Protein AF-A0A6N9Z7L2-F1 (afdb_monomer_lite)

Secondary structure (DSSP, 8-state):
------HHHHHHHHHSSS--HHHHHHHHHS-HHHHHHHHHHHH-TT--HHHHHHHHH-TTSHHHHHHHHHHHHHHHTT-S---HHHHHHHHHHHHHHHHHHT-HHHHHHHHHHHHHTT-HHHHHHHHHHHHHH-TT-HHHHHHHHHHHTTPSP-

Organism: NCBI:txid1798155

Radius of gyration: 14.41 Å; chains: 1; bounding box: 33×35×34 Å

pLDDT: mean 85.84, std 12.29, range [32.94, 98.44]

Structure (mmCIF, N/CA/C/O backbone):
data_AF-A0A6N9Z7L2-F1
#
_entry.id   AF-A0A6N9Z7L2-F1
#
loop_
_atom_site.group_PDB
_atom_site.id
_atom_site.type_symbol
_atom_site.label_atom_id
_atom_site.label_alt_id
_atom_site.label_comp_id
_atom_site.label_asym_id
_atom_site.label_entity_id
_atom_site.label_seq_id
_atom_site.pdbx_PDB_ins_code
_atom_site.Cartn_x
_atom_site.Cartn_y
_atom_site.Cartn_z
_atom_site.occupancy
_atom_site.B_iso_or_equiv
_atom_site.auth_seq_id
_atom_site.auth_comp_id
_atom_site.auth_asym_id
_atom_site.auth_atom_id
_atom_site.pdbx_PDB_model_num
ATOM 1 N N . MET A 1 1 ? -10.486 16.496 -15.003 1.00 32.94 1 MET A N 1
ATOM 2 C CA . MET A 1 1 ? -9.129 16.523 -15.582 1.00 32.94 1 MET A CA 1
ATOM 3 C C . MET A 1 1 ? -8.407 15.316 -15.032 1.00 32.94 1 MET A C 1
ATOM 5 O O . MET A 1 1 ? -8.168 15.272 -13.836 1.00 32.94 1 MET A O 1
ATOM 9 N N . THR A 1 2 ? -8.191 14.294 -15.852 1.00 36.75 2 THR A N 1
ATOM 10 C CA . THR A 1 2 ? -7.401 13.121 -15.474 1.00 36.75 2 THR A CA 1
ATOM 11 C C . THR A 1 2 ? -5.949 13.570 -15.505 1.00 36.75 2 THR A C 1
ATOM 13 O O . THR A 1 2 ? -5.401 13.805 -16.579 1.00 36.75 2 THR A O 1
ATOM 16 N N . THR A 1 3 ? -5.361 13.820 -14.339 1.00 42.84 3 THR A N 1
ATOM 17 C CA . THR A 1 3 ? -3.928 14.088 -14.239 1.00 42.84 3 THR A CA 1
ATOM 18 C C . THR A 1 3 ? -3.232 12.811 -14.686 1.00 42.84 3 THR A C 1
ATOM 20 O O . THR A 1 3 ? -3.228 11.823 -13.958 1.00 42.84 3 THR A O 1
ATOM 23 N N . SER A 1 4 ? -2.738 12.792 -15.924 1.00 52.31 4 SER A N 1
ATOM 24 C CA . SER A 1 4 ? -1.821 11.758 -16.390 1.00 52.31 4 SER A CA 1
ATOM 25 C C . SER A 1 4 ? -0.544 11.945 -15.582 1.00 52.31 4 SER A C 1
ATOM 27 O O . SER A 1 4 ? 0.297 12.765 -15.940 1.00 52.31 4 SER A O 1
ATOM 29 N N . ILE A 1 5 ? -0.461 11.296 -14.423 1.00 60.31 5 ILE A N 1
ATOM 30 C CA . ILE A 1 5 ? 0.762 11.296 -13.628 1.00 60.31 5 ILE A CA 1
ATOM 31 C C . ILE A 1 5 ? 1.788 10.517 -14.440 1.00 60.31 5 ILE A C 1
ATOM 33 O O . ILE A 1 5 ? 1.549 9.368 -14.808 1.00 60.31 5 ILE A O 1
ATOM 37 N N . ASP A 1 6 ? 2.893 11.180 -14.776 1.00 70.44 6 ASP A N 1
ATOM 38 C CA . ASP A 1 6 ? 3.988 10.564 -15.513 1.00 70.44 6 ASP A CA 1
ATOM 39 C C . ASP A 1 6 ? 4.545 9.408 -14.672 1.00 70.44 6 ASP A C 1
ATOM 41 O O . ASP A 1 6 ? 4.975 9.593 -13.531 1.00 70.44 6 ASP A O 1
ATOM 45 N N . THR A 1 7 ? 4.538 8.204 -15.236 1.00 70.00 7 THR A N 1
ATOM 46 C CA . THR A 1 7 ? 5.094 6.998 -14.614 1.00 70.00 7 THR A CA 1
ATOM 47 C C . THR A 1 7 ? 6.549 7.199 -14.173 1.00 70.00 7 THR A C 1
ATOM 49 O O . THR A 1 7 ? 6.966 6.645 -13.156 1.00 70.00 7 THR A O 1
ATOM 52 N N . ASN A 1 8 ? 7.301 8.060 -14.873 1.00 71.06 8 ASN A N 1
ATOM 53 C CA . ASN A 1 8 ? 8.666 8.443 -14.503 1.00 71.06 8 ASN A CA 1
ATOM 54 C C . ASN A 1 8 ? 8.709 9.307 -13.239 1.00 71.06 8 ASN A C 1
ATOM 56 O O . ASN A 1 8 ? 9.600 9.141 -12.401 1.00 71.06 8 ASN A O 1
ATOM 60 N N . GLN A 1 9 ? 7.745 10.216 -13.083 1.00 76.12 9 GLN A N 1
ATOM 61 C CA . GLN A 1 9 ? 7.618 11.042 -11.886 1.00 76.12 9 GLN A CA 1
ATOM 62 C C . GLN A 1 9 ? 7.258 10.168 -10.683 1.00 76.12 9 GLN A C 1
ATOM 64 O O . GLN A 1 9 ? 7.865 10.311 -9.627 1.00 76.12 9 GLN A O 1
ATOM 69 N N . LEU A 1 10 ? 6.351 9.200 -10.860 1.00 76.06 10 LEU A N 1
ATOM 70 C CA . LEU A 1 10 ? 5.979 8.267 -9.798 1.00 76.06 10 LEU A CA 1
ATOM 71 C C . LEU A 1 10 ? 7.175 7.439 -9.298 1.00 76.06 10 LEU A C 1
ATOM 73 O O . LEU A 1 10 ? 7.378 7.332 -8.087 1.00 76.06 10 LEU A O 1
ATOM 77 N N . ARG A 1 11 ? 7.989 6.893 -10.212 1.00 80.25 11 ARG A N 1
ATOM 78 C CA . ARG A 1 11 ? 9.216 6.164 -9.854 1.00 80.25 11 ARG A CA 1
ATOM 79 C C . ARG A 1 11 ? 10.212 7.049 -9.123 1.00 80.25 11 ARG A C 1
ATOM 81 O O . ARG A 1 11 ? 10.655 6.695 -8.037 1.00 80.25 11 ARG A O 1
ATOM 88 N N . THR A 1 12 ? 10.511 8.213 -9.692 1.00 79.44 12 THR A N 1
ATOM 89 C CA . THR A 1 12 ? 11.459 9.165 -9.097 1.00 79.44 12 THR A CA 1
ATOM 90 C C . THR A 1 12 ? 11.054 9.530 -7.669 1.00 79.44 12 THR A C 1
ATOM 92 O O . THR A 1 12 ? 11.895 9.561 -6.777 1.00 79.44 12 THR A O 1
ATOM 95 N N . THR A 1 13 ? 9.759 9.739 -7.428 1.00 78.88 13 THR A N 1
ATOM 96 C CA . THR A 1 13 ? 9.247 10.044 -6.093 1.00 78.88 13 THR A CA 1
ATOM 97 C C . THR A 1 13 ? 9.396 8.876 -5.120 1.00 78.88 13 THR A C 1
ATOM 99 O O . THR A 1 13 ? 9.762 9.102 -3.972 1.00 78.88 13 THR A O 1
ATOM 102 N N . LEU A 1 14 ? 9.126 7.638 -5.542 1.00 78.50 14 LEU A N 1
ATOM 103 C CA . LEU A 1 14 ? 9.218 6.458 -4.670 1.00 78.50 14 LEU A CA 1
ATOM 104 C C . LEU A 1 14 ? 10.656 6.025 -4.355 1.00 78.50 14 LEU A C 1
ATOM 106 O O . LEU A 1 14 ? 10.883 5.381 -3.327 1.00 78.50 14 LEU A O 1
ATOM 110 N N . ASP A 1 15 ? 11.604 6.362 -5.227 1.00 77.62 15 ASP A N 1
ATOM 111 C CA . ASP A 1 15 ? 13.021 6.019 -5.075 1.00 77.62 15 ASP A CA 1
ATOM 112 C C . ASP A 1 15 ? 13.854 7.153 -4.448 1.00 77.62 15 ASP A C 1
ATOM 114 O O . ASP A 1 15 ? 15.030 6.958 -4.149 1.00 77.62 15 ASP A O 1
ATOM 118 N N . SER A 1 16 ? 13.247 8.321 -4.208 1.00 76.81 16 SER A N 1
ATOM 119 C CA . SER A 1 16 ? 13.864 9.436 -3.481 1.00 76.81 16 SER A CA 1
ATOM 120 C C . SER A 1 16 ? 14.150 9.073 -2.016 1.00 76.81 16 SER A C 1
ATOM 122 O O . SER A 1 16 ? 13.358 8.385 -1.365 1.00 76.81 16 SER A O 1
ATOM 124 N N . ASP A 1 17 ? 15.247 9.606 -1.465 1.00 69.69 17 ASP A N 1
ATOM 125 C CA . ASP A 1 17 ? 15.553 9.534 -0.027 1.00 69.69 17 ASP A CA 1
ATOM 126 C C . ASP A 1 17 ? 14.451 10.196 0.820 1.00 69.69 17 ASP A C 1
ATOM 128 O O . ASP A 1 17 ? 14.132 9.735 1.921 1.00 69.69 17 ASP A O 1
ATOM 132 N N . GLU A 1 18 ? 13.824 11.233 0.258 1.00 74.62 18 GLU A N 1
ATOM 133 C CA . GLU A 1 18 ? 12.657 11.930 0.791 1.00 74.62 18 GLU A CA 1
ATOM 134 C C . GLU A 1 18 ? 11.506 11.813 -0.221 1.00 74.62 18 GLU A C 1
ATOM 136 O O . GLU A 1 18 ? 11.389 12.641 -1.133 1.00 74.62 18 GLU A O 1
ATOM 141 N N . PRO A 1 19 ? 10.688 10.751 -0.143 1.00 78.31 19 PRO A N 1
ATOM 142 C CA . PRO A 1 19 ? 9.564 10.581 -1.051 1.00 78.31 19 PRO A CA 1
ATOM 143 C C . PRO A 1 19 ? 8.481 11.631 -0.774 1.00 78.31 19 PRO A C 1
ATOM 145 O O . PRO A 1 19 ? 8.142 11.897 0.379 1.00 78.31 19 PRO A O 1
ATOM 148 N N . ASP A 1 20 ? 7.889 12.190 -1.831 1.00 86.44 20 ASP A N 1
ATOM 149 C CA . ASP A 1 20 ? 6.691 13.032 -1.737 1.00 86.44 20 ASP A CA 1
ATOM 150 C C . ASP A 1 20 ? 5.478 12.169 -1.363 1.00 86.44 20 ASP A C 1
ATOM 152 O O . ASP A 1 20 ? 4.749 11.621 -2.196 1.00 86.44 20 ASP A O 1
ATOM 156 N N . ILE A 1 21 ? 5.298 12.028 -0.055 1.00 87.62 21 ILE A N 1
ATOM 157 C CA . ILE A 1 21 ? 4.233 11.251 0.570 1.00 87.62 21 ILE A CA 1
ATOM 158 C C . ILE A 1 21 ? 2.853 11.760 0.169 1.00 87.62 21 ILE A C 1
ATOM 160 O O . ILE A 1 21 ? 1.937 10.953 -0.003 1.00 87.62 21 ILE A O 1
ATOM 164 N N . ALA A 1 22 ? 2.690 13.076 0.017 1.00 87.56 22 ALA A N 1
ATOM 165 C CA . ALA A 1 22 ? 1.404 13.645 -0.344 1.00 87.56 22 ALA A CA 1
ATOM 166 C C . ALA A 1 22 ? 1.012 13.198 -1.753 1.00 87.56 22 ALA A C 1
ATOM 168 O O . ALA A 1 22 ? -0.091 12.683 -1.933 1.00 87.56 22 ALA A O 1
ATOM 169 N N . MET A 1 23 ? 1.950 13.274 -2.702 1.00 86.94 23 MET A N 1
ATOM 170 C CA . MET A 1 23 ? 1.747 12.770 -4.059 1.00 86.94 23 MET A CA 1
ATOM 171 C C . MET A 1 23 ? 1.428 11.268 -4.067 1.00 86.94 23 MET A C 1
ATOM 173 O O . MET A 1 23 ? 0.502 10.845 -4.758 1.00 86.94 23 MET A O 1
ATOM 177 N N . ILE A 1 24 ? 2.146 10.455 -3.282 1.00 89.81 24 ILE A N 1
ATOM 178 C CA . ILE A 1 24 ? 1.880 9.009 -3.171 1.00 89.81 24 ILE A CA 1
ATOM 179 C C . ILE A 1 24 ? 0.454 8.755 -2.660 1.00 89.81 24 ILE A C 1
ATOM 181 O O . ILE A 1 24 ? -0.273 7.944 -3.237 1.00 89.81 24 ILE A O 1
ATOM 185 N N . CYS A 1 25 ? 0.026 9.460 -1.612 1.00 92.50 25 CYS A N 1
ATOM 186 C CA . CYS A 1 25 ? -1.317 9.317 -1.048 1.00 92.50 25 CYS A CA 1
ATOM 187 C C . CYS A 1 25 ? -2.412 9.746 -2.036 1.00 92.50 25 CYS A C 1
ATOM 189 O O . C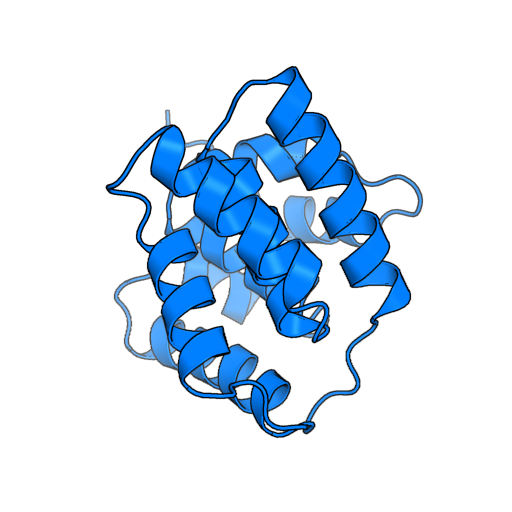YS A 1 25 ? -3.440 9.075 -2.160 1.00 92.50 25 CYS A O 1
ATOM 191 N N . ASP A 1 26 ? -2.184 10.819 -2.787 1.00 91.00 26 ASP A N 1
ATOM 192 C CA . ASP A 1 26 ? -3.116 11.285 -3.815 1.00 91.00 26 ASP A CA 1
ATOM 193 C C . ASP A 1 26 ? -3.238 10.259 -4.957 1.00 91.00 26 ASP A C 1
ATOM 195 O O . ASP A 1 26 ? -4.335 9.993 -5.454 1.00 91.00 26 ASP A O 1
ATOM 199 N N . CYS A 1 27 ? -2.137 9.592 -5.322 1.00 89.69 27 CYS A N 1
ATOM 200 C CA . CYS A 1 27 ? -2.165 8.505 -6.301 1.00 89.69 27 CYS A CA 1
ATOM 201 C C . CYS A 1 27 ? -2.960 7.288 -5.799 1.00 89.69 27 CYS A C 1
ATOM 203 O O . CYS A 1 27 ? -3.749 6.712 -6.548 1.00 89.69 27 CYS A O 1
ATOM 205 N N . LEU A 1 28 ? -2.783 6.908 -4.528 1.00 92.31 28 LEU A N 1
ATOM 206 C CA . LEU A 1 28 ? -3.460 5.758 -3.910 1.00 92.31 28 LEU A CA 1
ATOM 207 C C . LEU A 1 28 ? -4.973 5.959 -3.744 1.00 92.31 28 LEU A C 1
ATOM 209 O O . LEU A 1 28 ? -5.732 4.988 -3.745 1.00 92.31 28 LEU A O 1
ATOM 213 N N . THR A 1 29 ? -5.415 7.208 -3.595 1.00 91.12 29 THR A N 1
ATOM 214 C CA . THR A 1 29 ? -6.831 7.571 -3.410 1.00 91.12 29 THR A CA 1
ATOM 215 C C . THR A 1 29 ? -7.548 7.914 -4.716 1.00 91.12 29 THR A C 1
ATOM 217 O O . THR A 1 29 ? -8.782 8.007 -4.717 1.00 91.12 29 THR A O 1
ATOM 220 N N . GLY A 1 30 ? -6.787 8.082 -5.803 1.00 86.38 30 GLY A N 1
ATOM 221 C CA . GLY A 1 30 ? -7.258 8.414 -7.142 1.00 86.38 30 GLY A CA 1
ATOM 222 C C . GLY A 1 30 ? -7.857 7.227 -7.906 1.00 86.38 30 GLY A C 1
ATOM 223 O O . GLY A 1 30 ? -8.724 6.504 -7.416 1.00 86.38 30 GLY A O 1
ATOM 224 N N . ALA A 1 31 ? -7.443 7.056 -9.163 1.00 86.69 31 ALA A N 1
ATOM 225 C CA . ALA A 1 31 ? -7.964 6.001 -10.030 1.00 86.69 31 ALA A CA 1
ATOM 226 C C . ALA A 1 31 ? -7.375 4.622 -9.671 1.00 86.69 31 ALA A C 1
ATOM 228 O O . ALA A 1 31 ? -6.191 4.518 -9.359 1.00 86.69 31 ALA A O 1
ATOM 229 N N . LEU A 1 32 ? -8.178 3.552 -9.784 1.00 86.56 32 LEU A N 1
ATOM 230 C CA . LEU A 1 32 ? -7.737 2.176 -9.490 1.00 86.56 32 LEU A CA 1
ATOM 231 C C . LEU A 1 32 ? -6.453 1.764 -10.239 1.00 86.56 32 LEU A C 1
ATOM 233 O O . LEU A 1 32 ? -5.558 1.248 -9.576 1.00 86.56 32 LEU A O 1
ATOM 237 N N . PRO A 1 33 ? -6.296 2.047 -11.551 1.00 87.38 33 PRO A N 1
ATOM 238 C CA . PRO A 1 33 ? -5.067 1.708 -12.274 1.00 87.38 33 PRO A CA 1
ATOM 239 C C . PRO A 1 33 ? -3.821 2.361 -11.670 1.00 87.38 33 PRO A C 1
ATOM 241 O O . PRO A 1 33 ? -2.777 1.735 -11.527 1.00 87.38 33 PRO A O 1
ATOM 244 N N . LEU A 1 34 ? -3.952 3.623 -11.255 1.00 87.38 34 LEU A N 1
ATOM 245 C CA . LEU A 1 34 ? -2.865 4.377 -10.647 1.00 87.38 34 LEU A CA 1
ATOM 246 C C . LEU A 1 34 ? -2.532 3.843 -9.248 1.00 87.38 34 LEU A C 1
ATOM 248 O O . LEU A 1 34 ? -1.361 3.661 -8.931 1.00 87.38 34 LEU A O 1
ATOM 252 N N . ARG A 1 35 ? -3.545 3.528 -8.433 1.00 91.25 35 ARG A N 1
ATOM 253 C CA . ARG A 1 35 ? -3.350 2.869 -7.134 1.00 91.25 35 ARG A CA 1
ATOM 254 C C . ARG A 1 35 ? -2.591 1.551 -7.296 1.00 91.25 35 ARG A C 1
ATOM 256 O O . ARG A 1 35 ? -1.633 1.309 -6.567 1.00 91.25 35 ARG A O 1
ATOM 263 N N . ASP A 1 36 ? -3.009 0.715 -8.239 1.00 88.81 36 ASP A N 1
ATOM 264 C CA . ASP A 1 36 ? -2.421 -0.610 -8.441 1.00 88.81 36 ASP A CA 1
ATOM 265 C C . ASP A 1 36 ? -0.976 -0.500 -8.952 1.00 88.81 36 ASP A C 1
ATOM 267 O O . ASP A 1 36 ? -0.101 -1.216 -8.469 1.00 88.81 36 ASP A O 1
ATOM 271 N N . ALA A 1 37 ? -0.698 0.465 -9.834 1.00 88.94 37 ALA A N 1
ATOM 272 C CA . ALA A 1 37 ? 0.651 0.816 -10.275 1.00 88.94 37 ALA A CA 1
ATOM 273 C C . ALA A 1 37 ? 1.564 1.244 -9.110 1.00 88.94 37 ALA A C 1
ATOM 275 O O . ALA A 1 37 ? 2.683 0.745 -8.989 1.00 88.94 37 ALA A O 1
ATOM 276 N N . VAL A 1 38 ? 1.083 2.123 -8.221 1.00 91.31 38 VAL A N 1
ATOM 277 C CA . VAL A 1 38 ? 1.833 2.572 -7.033 1.00 91.31 38 VAL A CA 1
ATOM 278 C C . VAL A 1 38 ? 2.137 1.397 -6.105 1.00 91.31 38 VAL A C 1
ATOM 280 O O . VAL A 1 38 ? 3.283 1.216 -5.700 1.00 91.31 38 VAL A O 1
ATOM 283 N N . LEU A 1 39 ? 1.132 0.578 -5.779 1.00 92.06 39 LEU A N 1
ATOM 284 C CA . LEU A 1 39 ? 1.307 -0.583 -4.902 1.00 92.06 39 LEU A CA 1
ATOM 285 C C . LEU A 1 39 ? 2.289 -1.595 -5.500 1.00 92.06 39 LEU A C 1
ATOM 287 O O . LEU A 1 39 ? 3.171 -2.079 -4.792 1.00 92.06 39 LEU A O 1
ATOM 291 N N . ALA A 1 40 ? 2.172 -1.877 -6.799 1.00 89.44 40 ALA A N 1
ATOM 292 C CA . ALA A 1 40 ? 3.075 -2.781 -7.496 1.00 89.44 40 ALA A CA 1
ATOM 293 C C . ALA A 1 40 ? 4.523 -2.271 -7.452 1.00 89.44 40 ALA A C 1
ATOM 295 O O . ALA A 1 40 ? 5.425 -3.043 -7.146 1.00 89.44 40 ALA A O 1
ATOM 296 N N . LEU A 1 41 ? 4.740 -0.974 -7.677 1.00 89.56 41 LEU A N 1
ATOM 297 C CA . LEU A 1 41 ? 6.067 -0.356 -7.671 1.00 89.56 41 LEU A CA 1
ATOM 298 C C . LEU A 1 41 ? 6.685 -0.246 -6.262 1.00 89.56 41 LEU A C 1
ATOM 300 O O . LEU A 1 41 ? 7.904 -0.334 -6.101 1.00 89.56 41 LEU A O 1
ATOM 304 N N . ILE A 1 42 ? 5.862 -0.085 -5.219 1.00 90.62 42 ILE A N 1
ATOM 305 C CA . ILE A 1 42 ? 6.327 -0.160 -3.825 1.00 90.62 42 ILE A CA 1
ATOM 306 C C . ILE A 1 42 ? 6.835 -1.573 -3.511 1.00 90.62 42 ILE A C 1
ATOM 308 O O . ILE A 1 42 ? 7.895 -1.716 -2.900 1.00 90.62 42 ILE A O 1
ATOM 312 N N . VAL A 1 43 ? 6.090 -2.601 -3.928 1.00 89.00 43 VAL A N 1
ATOM 313 C CA . VAL A 1 43 ? 6.407 -4.012 -3.656 1.00 89.00 43 VAL A CA 1
ATOM 314 C C . VAL A 1 43 ? 7.582 -4.508 -4.502 1.00 89.00 43 VAL A C 1
ATOM 316 O O . VAL A 1 43 ? 8.460 -5.197 -3.988 1.00 89.00 43 VAL A O 1
ATOM 319 N N . ASP A 1 44 ? 7.613 -4.147 -5.783 1.00 87.19 44 ASP A N 1
ATOM 320 C CA . ASP A 1 44 ? 8.659 -4.514 -6.731 1.00 87.19 44 ASP A CA 1
ATOM 321 C C . ASP A 1 44 ? 9.159 -3.265 -7.487 1.00 87.19 44 ASP A C 1
ATOM 323 O O . ASP A 1 44 ? 8.610 -2.901 -8.532 1.00 87.19 44 ASP A O 1
ATOM 327 N N . PRO A 1 45 ? 10.238 -2.611 -7.010 1.00 85.00 45 PRO A N 1
ATOM 328 C CA . PRO A 1 45 ? 10.806 -1.445 -7.686 1.00 85.00 45 PRO A CA 1
ATOM 329 C C . PRO A 1 45 ? 11.434 -1.790 -9.049 1.00 85.00 45 PRO A C 1
ATOM 331 O O . PRO A 1 45 ? 11.754 -0.892 -9.826 1.00 85.00 45 PRO A O 1
ATOM 334 N N . THR A 1 46 ? 11.600 -3.080 -9.376 1.00 83.94 46 THR A N 1
ATOM 335 C CA . THR A 1 46 ? 12.208 -3.536 -10.638 1.00 83.94 46 THR A CA 1
ATOM 336 C C . THR A 1 46 ? 11.224 -3.608 -11.805 1.00 83.94 46 THR A C 1
ATOM 338 O O . THR A 1 46 ? 11.646 -3.858 -12.935 1.00 83.94 46 THR A O 1
ATOM 341 N N . ILE A 1 47 ? 9.925 -3.374 -11.567 1.00 84.69 47 ILE A N 1
ATOM 342 C CA . ILE A 1 47 ? 8.926 -3.235 -12.638 1.00 84.69 47 ILE A CA 1
ATOM 343 C C . ILE A 1 47 ? 9.425 -2.172 -13.616 1.00 84.69 47 ILE A C 1
ATOM 345 O O . ILE A 1 47 ? 9.779 -1.084 -13.182 1.00 84.69 47 ILE A O 1
ATOM 349 N N . GLY A 1 48 ? 9.478 -2.469 -14.916 1.00 83.81 48 GLY A N 1
ATOM 350 C CA . GLY A 1 48 ? 9.908 -1.510 -15.940 1.00 83.81 48 GLY A CA 1
ATOM 351 C C . GLY A 1 48 ? 8.821 -0.494 -16.301 1.00 83.81 48 GLY A C 1
ATOM 352 O O . GLY A 1 48 ? 7.636 -0.743 -16.089 1.00 83.81 48 GLY A O 1
ATOM 353 N N . ASP A 1 49 ? 9.213 0.638 -16.885 1.00 84.00 49 ASP A N 1
ATOM 354 C CA . ASP A 1 49 ? 8.284 1.734 -17.205 1.00 84.00 49 ASP A CA 1
ATOM 355 C C . ASP A 1 49 ? 7.192 1.321 -18.201 1.00 84.00 49 ASP A C 1
ATOM 357 O O . ASP A 1 49 ? 6.045 1.729 -18.050 1.00 84.00 49 ASP A O 1
ATOM 361 N N . ASP A 1 50 ? 7.503 0.442 -19.158 1.00 84.31 50 ASP A N 1
ATOM 362 C CA . ASP A 1 50 ? 6.508 -0.102 -20.092 1.00 84.31 50 ASP A CA 1
ATOM 363 C C . ASP A 1 50 ? 5.434 -0.927 -19.370 1.00 84.31 50 ASP A C 1
ATOM 365 O O . ASP A 1 50 ? 4.250 -0.829 -19.680 1.00 84.31 50 ASP A O 1
ATOM 369 N N . ALA A 1 51 ? 5.829 -1.714 -18.365 1.00 84.25 51 ALA A N 1
ATOM 370 C CA . ALA A 1 51 ? 4.894 -2.490 -17.555 1.00 84.25 51 ALA A CA 1
ATOM 371 C C . ALA A 1 51 ? 4.040 -1.581 -16.659 1.00 84.25 51 ALA A C 1
ATOM 373 O O . ALA A 1 51 ? 2.850 -1.832 -16.484 1.00 84.25 51 ALA A O 1
ATOM 374 N N . LEU A 1 52 ? 4.632 -0.504 -16.139 1.00 83.62 52 LEU A N 1
ATOM 375 C CA . LEU A 1 52 ? 3.922 0.496 -15.348 1.00 83.62 52 LEU A CA 1
ATOM 376 C C . LEU A 1 52 ? 2.894 1.258 -16.199 1.00 83.62 52 LEU A C 1
ATOM 378 O O . LEU A 1 52 ? 1.749 1.398 -15.779 1.00 83.62 52 LEU A O 1
ATOM 382 N N . ARG A 1 53 ? 3.267 1.653 -17.425 1.00 84.62 53 ARG A N 1
ATOM 383 C CA . ARG A 1 53 ? 2.359 2.265 -18.410 1.00 84.62 53 ARG A CA 1
ATOM 384 C C . ARG A 1 53 ? 1.238 1.330 -18.830 1.00 84.62 53 ARG A C 1
ATOM 386 O O . ARG A 1 53 ? 0.101 1.764 -18.946 1.00 84.62 53 ARG A O 1
ATOM 393 N N . LEU A 1 54 ? 1.523 0.041 -19.016 1.00 85.38 54 LEU A N 1
ATOM 394 C CA . LEU A 1 54 ? 0.481 -0.948 -19.304 1.00 85.38 54 LEU A CA 1
ATOM 395 C C . LEU A 1 54 ? -0.567 -1.000 -18.186 1.00 85.38 54 LEU A C 1
ATOM 397 O O . LEU A 1 54 ? -1.757 -1.052 -18.479 1.00 85.38 54 LEU A O 1
ATOM 401 N N . ILE A 1 55 ? -0.143 -0.942 -16.918 1.00 84.12 55 ILE A N 1
ATOM 402 C CA . ILE A 1 55 ? -1.067 -0.916 -15.778 1.00 84.12 55 ILE A CA 1
ATOM 403 C C . ILE A 1 55 ? -1.907 0.367 -15.777 1.00 84.12 55 ILE A C 1
ATOM 405 O O . ILE A 1 55 ? -3.103 0.287 -15.510 1.00 84.12 55 ILE A O 1
ATOM 409 N N . THR A 1 56 ? -1.322 1.535 -16.064 1.00 84.62 56 THR A N 1
ATOM 410 C CA . THR A 1 56 ? -2.034 2.823 -15.976 1.00 84.62 56 THR A CA 1
ATOM 411 C C . THR A 1 56 ? -2.915 3.124 -17.186 1.00 84.62 56 THR A C 1
ATOM 413 O O . THR A 1 56 ? -4.037 3.603 -17.012 1.00 84.62 56 THR A O 1
ATOM 416 N N . ASP A 1 57 ? -2.421 2.842 -18.391 1.00 85.25 57 ASP A N 1
ATOM 417 C CA . ASP A 1 57 ? -2.997 3.320 -19.652 1.00 85.25 57 ASP A CA 1
ATOM 418 C C . ASP A 1 57 ? -3.910 2.271 -20.302 1.00 85.25 57 ASP A C 1
ATOM 420 O O . ASP A 1 57 ? -4.866 2.632 -20.991 1.00 85.25 57 ASP A O 1
ATOM 424 N N . ASP A 1 58 ? -3.655 0.979 -20.054 1.00 86.50 58 ASP A N 1
ATOM 425 C CA . ASP A 1 58 ? -4.466 -0.137 -20.559 1.00 86.50 58 ASP A CA 1
ATOM 426 C C . ASP A 1 58 ? -4.764 -1.202 -19.472 1.00 86.50 58 ASP A C 1
ATOM 428 O O . ASP A 1 58 ? -4.427 -2.387 -19.619 1.00 86.50 58 ASP A O 1
ATOM 432 N N . PRO A 1 59 ? -5.432 -0.808 -18.364 1.00 82.62 59 PRO A N 1
ATOM 433 C CA . PRO A 1 59 ? -5.652 -1.659 -17.187 1.00 82.62 59 PRO A CA 1
ATOM 434 C C . PRO A 1 59 ? -6.538 -2.884 -17.448 1.00 82.62 59 PRO A C 1
ATOM 436 O O . PRO A 1 59 ? -6.547 -3.825 -16.656 1.00 82.62 59 PRO A O 1
ATOM 439 N N . HIS A 1 60 ? -7.316 -2.879 -18.532 1.00 84.38 60 HIS A N 1
ATOM 440 C CA . HIS A 1 60 ? -8.199 -3.989 -18.900 1.00 84.38 60 HIS A CA 1
ATOM 441 C C . HIS A 1 60 ? -7.538 -4.978 -19.865 1.00 84.38 60 HIS A C 1
ATOM 443 O O . HIS A 1 60 ? -8.135 -6.008 -20.195 1.00 84.38 60 HIS A O 1
ATOM 449 N N . SER A 1 61 ? -6.312 -4.698 -20.313 1.00 85.31 61 SER A N 1
ATOM 450 C CA . SER A 1 61 ? -5.566 -5.632 -21.139 1.00 85.31 61 SER A CA 1
ATOM 451 C C . SER A 1 61 ? -5.168 -6.875 -20.355 1.00 85.31 61 SER A C 1
ATOM 453 O O . SER A 1 61 ? -4.820 -6.844 -19.171 1.00 85.31 61 SER A O 1
ATOM 455 N N . ARG A 1 62 ? -5.128 -8.005 -21.065 1.00 85.44 62 ARG A N 1
ATOM 456 C CA . ARG A 1 62 ? -4.546 -9.241 -20.531 1.00 85.44 62 ARG A CA 1
ATOM 457 C C . ARG A 1 62 ? -3.095 -9.030 -20.084 1.00 85.44 62 ARG A C 1
ATOM 459 O O . ARG A 1 62 ? -2.670 -9.625 -19.105 1.00 85.44 62 ARG A O 1
ATOM 466 N N . GLN A 1 63 ? -2.365 -8.156 -20.776 1.00 83.56 63 GLN A N 1
ATOM 467 C CA . GLN A 1 63 ? -0.970 -7.847 -20.473 1.00 83.56 63 GLN A CA 1
ATOM 468 C C . GLN A 1 63 ? -0.826 -7.135 -19.122 1.00 83.56 63 GLN A C 1
ATOM 470 O O . GLN A 1 63 ? 0.014 -7.543 -18.325 1.00 83.56 63 GLN A O 1
ATOM 475 N N . ALA A 1 64 ? -1.669 -6.141 -18.822 1.00 80.56 64 ALA A N 1
ATOM 476 C CA . ALA A 1 64 ? -1.686 -5.481 -17.516 1.00 80.56 64 ALA A CA 1
ATOM 477 C C . ALA A 1 64 ? -2.019 -6.470 -16.385 1.00 80.56 64 ALA A C 1
ATOM 479 O O . ALA A 1 64 ? -1.324 -6.511 -15.367 1.00 80.56 64 ALA A O 1
ATOM 480 N 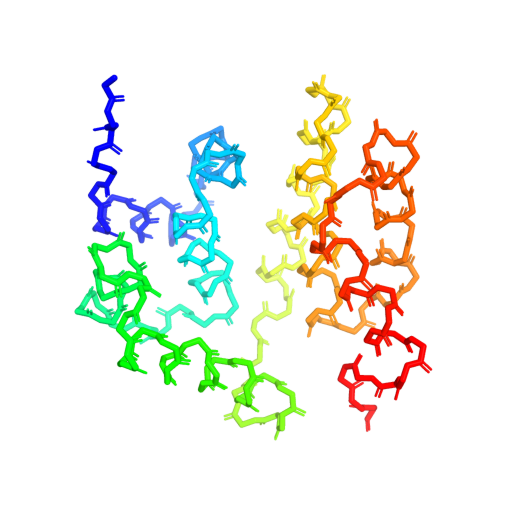N . ALA A 1 65 ? -3.015 -7.338 -16.597 1.00 82.56 65 ALA A N 1
ATOM 481 C CA . ALA A 1 65 ? -3.353 -8.395 -15.645 1.00 82.56 65 ALA A CA 1
ATOM 482 C C . ALA A 1 65 ? -2.182 -9.371 -15.417 1.00 82.56 65 ALA A C 1
ATOM 484 O O . ALA A 1 65 ? -1.890 -9.732 -14.277 1.00 82.56 65 ALA A O 1
ATOM 485 N N . ASP A 1 66 ? -1.470 -9.765 -16.477 1.00 83.56 66 ASP A N 1
ATOM 486 C CA . ASP A 1 66 ? -0.298 -10.642 -16.390 1.00 83.56 66 ASP A CA 1
ATOM 487 C C . ASP A 1 66 ? 0.869 -9.984 -15.629 1.00 83.56 66 ASP A C 1
ATOM 489 O O . ASP A 1 66 ? 1.608 -10.676 -14.923 1.00 83.56 66 ASP A O 1
ATOM 493 N N . VAL A 1 67 ? 1.042 -8.659 -15.731 1.00 83.31 67 VAL A N 1
ATOM 494 C CA . VAL A 1 67 ?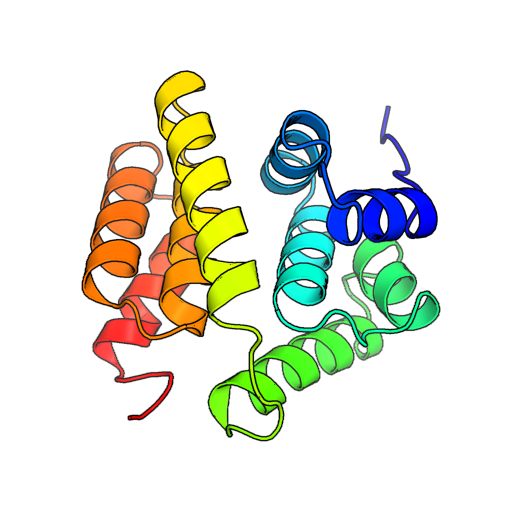 2.041 -7.911 -14.947 1.00 83.31 67 VAL A CA 1
ATOM 495 C C . VAL A 1 67 ? 1.688 -7.943 -13.460 1.00 83.31 67 VAL A C 1
ATOM 497 O O . VAL A 1 67 ? 2.523 -8.357 -12.656 1.00 83.31 67 VAL A O 1
ATOM 500 N N . ILE A 1 68 ? 0.457 -7.578 -13.089 1.00 81.31 68 ILE A N 1
ATOM 501 C CA . ILE A 1 68 ? 0.015 -7.579 -11.684 1.00 81.31 68 ILE A CA 1
ATOM 502 C C . ILE A 1 68 ? 0.094 -8.987 -11.087 1.00 81.31 68 ILE A C 1
ATOM 504 O O . ILE A 1 68 ? 0.672 -9.174 -10.016 1.00 81.31 68 ILE A O 1
ATOM 508 N N . ASN A 1 69 ? -0.393 -10.000 -11.809 1.00 81.75 69 ASN A N 1
ATOM 509 C CA . ASN A 1 69 ? -0.313 -11.394 -11.371 1.00 81.75 69 ASN A CA 1
ATOM 510 C C . ASN A 1 69 ? 1.131 -11.850 -11.165 1.00 81.75 69 ASN A C 1
ATOM 512 O O . ASN A 1 69 ? 1.403 -12.610 -10.242 1.00 81.75 69 ASN A O 1
ATOM 516 N N . ARG A 1 70 ? 2.071 -11.382 -11.991 1.00 80.06 70 ARG A N 1
ATOM 517 C CA . ARG A 1 70 ? 3.492 -11.696 -11.828 1.00 80.06 70 ARG A CA 1
ATOM 518 C C . ARG A 1 70 ? 4.079 -11.049 -10.581 1.00 80.06 70 ARG A C 1
ATOM 520 O O . ARG A 1 70 ? 4.839 -11.718 -9.890 1.00 80.06 70 ARG A O 1
ATOM 527 N N . VAL A 1 71 ? 3.748 -9.789 -10.298 1.00 78.50 71 VAL A N 1
ATOM 528 C CA . VAL A 1 71 ? 4.188 -9.104 -9.071 1.00 78.50 71 VAL A CA 1
ATOM 529 C C . VAL A 1 71 ? 3.669 -9.867 -7.856 1.00 78.50 71 VAL A C 1
ATOM 531 O O . VAL A 1 71 ? 4.467 -10.326 -7.046 1.00 78.50 71 VAL A O 1
ATOM 534 N N . LEU A 1 72 ? 2.361 -10.132 -7.807 1.00 74.50 72 LEU A N 1
ATOM 535 C CA . LEU A 1 72 ? 1.726 -10.902 -6.735 1.00 74.50 72 LEU A CA 1
ATOM 536 C C . LEU A 1 72 ? 2.340 -12.297 -6.584 1.00 74.50 72 LEU A C 1
ATOM 538 O O . LEU A 1 72 ? 2.747 -12.681 -5.491 1.00 74.50 72 LEU A O 1
ATOM 542 N N . ALA A 1 73 ? 2.456 -13.057 -7.675 1.00 73.69 73 ALA A N 1
ATOM 543 C CA . ALA A 1 73 ? 3.016 -14.404 -7.643 1.00 73.69 73 ALA A CA 1
ATOM 544 C C . ALA A 1 73 ? 4.465 -14.396 -7.153 1.00 73.69 73 ALA A C 1
ATOM 546 O O . ALA A 1 73 ? 4.832 -15.236 -6.335 1.00 73.69 73 ALA A O 1
ATOM 547 N N . ARG A 1 74 ? 5.281 -13.442 -7.611 1.00 70.44 74 ARG A N 1
ATOM 548 C CA . ARG A 1 74 ? 6.671 -13.325 -7.174 1.00 70.44 74 ARG A CA 1
ATOM 549 C C . ARG A 1 74 ? 6.776 -12.997 -5.690 1.00 70.44 74 ARG A C 1
ATOM 551 O O . ARG A 1 74 ? 7.666 -13.532 -5.034 1.00 70.44 74 ARG A O 1
ATOM 558 N N . THR A 1 75 ? 5.870 -12.174 -5.170 1.00 67.19 75 THR A N 1
ATOM 559 C CA . THR A 1 75 ? 5.839 -11.853 -3.746 1.00 67.19 75 THR A CA 1
ATOM 560 C C . THR A 1 75 ? 5.334 -13.012 -2.887 1.00 67.19 75 THR A C 1
ATOM 562 O O . THR A 1 75 ? 5.903 -13.271 -1.836 1.00 67.19 75 THR A O 1
ATOM 565 N N . PHE A 1 76 ? 4.311 -13.748 -3.329 1.00 68.1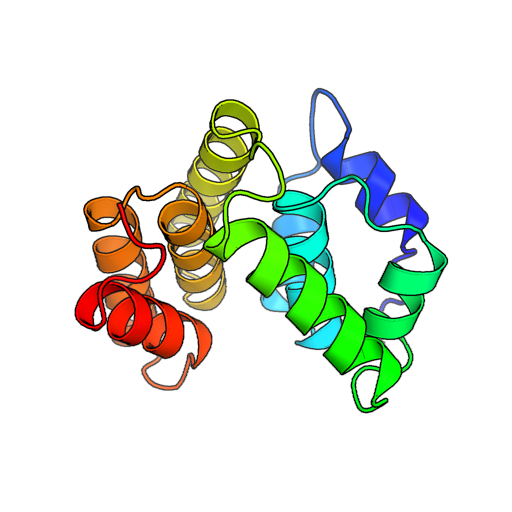2 76 PHE A N 1
ATOM 566 C CA . PHE A 1 76 ? 3.747 -14.864 -2.556 1.00 68.12 76 PHE A CA 1
ATOM 567 C C . PHE A 1 76 ? 4.567 -16.160 -2.613 1.00 68.12 76 PHE A C 1
ATOM 569 O O . PHE A 1 76 ? 4.363 -17.031 -1.774 1.00 68.12 76 PHE A O 1
ATOM 576 N N . HIS A 1 77 ? 5.460 -16.314 -3.595 1.00 67.56 77 HIS A N 1
ATOM 577 C CA . HIS A 1 77 ? 6.313 -17.502 -3.748 1.00 67.56 77 HIS A CA 1
ATOM 578 C C . HIS A 1 77 ? 7.778 -17.239 -3.353 1.00 67.56 77 HIS A C 1
ATOM 580 O O . HIS A 1 77 ? 8.652 -18.007 -3.752 1.00 67.56 77 HIS A O 1
ATOM 586 N N . ASP A 1 78 ? 8.057 -16.139 -2.640 1.00 63.88 78 ASP A N 1
ATOM 587 C CA . ASP A 1 78 ? 9.403 -15.711 -2.217 1.00 63.88 78 ASP A CA 1
ATOM 588 C C . ASP A 1 78 ? 10.435 -15.651 -3.368 1.00 63.88 78 ASP A C 1
ATOM 590 O O . ASP A 1 78 ? 11.642 -15.793 -3.177 1.00 63.88 78 ASP A O 1
ATOM 594 N N . VAL A 1 79 ? 9.967 -15.420 -4.602 1.00 57.75 79 VAL A N 1
ATOM 595 C CA . VAL A 1 79 ? 10.821 -15.338 -5.804 1.00 57.75 79 VAL A CA 1
ATOM 596 C C . VAL A 1 79 ? 11.569 -14.000 -5.852 1.00 57.75 79 VAL A C 1
ATOM 598 O O . VAL A 1 79 ? 12.576 -13.869 -6.548 1.00 57.75 79 VAL A O 1
ATOM 601 N N . ILE A 1 80 ? 11.091 -12.995 -5.114 1.00 64.69 80 ILE A N 1
ATOM 602 C CA . ILE A 1 80 ? 11.797 -11.734 -4.872 1.00 64.69 80 ILE A CA 1
ATOM 603 C C . ILE A 1 80 ? 12.005 -11.585 -3.370 1.00 64.69 80 ILE A C 1
ATOM 605 O O . ILE A 1 80 ? 11.063 -11.728 -2.594 1.00 64.69 80 ILE A O 1
ATOM 609 N N . SER A 1 81 ? 13.219 -11.204 -2.971 1.00 74.69 81 SER A N 1
ATOM 610 C CA . SER A 1 81 ? 13.455 -10.681 -1.627 1.00 74.69 81 SER A CA 1
ATOM 611 C C . SER A 1 81 ? 12.801 -9.308 -1.514 1.00 74.69 81 SER A C 1
ATOM 613 O O . SER A 1 81 ? 13.310 -8.335 -2.070 1.00 74.69 81 SER A O 1
ATOM 615 N N . LEU A 1 82 ? 11.678 -9.225 -0.805 1.00 83.06 82 LEU A N 1
ATOM 616 C CA . LEU A 1 82 ? 11.063 -7.943 -0.482 1.00 83.06 82 LEU A CA 1
ATOM 617 C C . LEU A 1 82 ? 12.030 -7.073 0.325 1.00 83.06 82 LEU A C 1
ATOM 619 O O . LEU A 1 82 ? 12.639 -7.535 1.292 1.00 83.06 82 LEU A O 1
ATOM 623 N N . ASP A 1 83 ? 12.107 -5.788 -0.016 1.00 87.75 83 ASP A N 1
ATOM 624 C CA . ASP A 1 83 ? 12.727 -4.785 0.850 1.00 87.75 83 ASP A CA 1
ATOM 625 C C . ASP A 1 83 ? 11.754 -4.437 1.986 1.00 87.75 83 ASP A C 1
ATOM 627 O O . ASP A 1 83 ? 11.046 -3.426 1.974 1.00 87.75 83 ASP A O 1
ATOM 631 N N . VAL A 1 84 ? 11.672 -5.347 2.959 1.00 90.00 84 VAL A N 1
ATOM 632 C CA . VAL A 1 84 ? 10.777 -5.236 4.115 1.00 90.00 84 VAL A CA 1
ATOM 633 C C . VAL A 1 84 ? 10.977 -3.911 4.870 1.00 90.00 84 VAL A C 1
ATOM 635 O O . VAL A 1 84 ? 9.970 -3.269 5.179 1.00 90.00 84 VAL A O 1
ATOM 638 N N . PRO A 1 85 ? 12.212 -3.437 5.156 1.00 90.62 85 PRO A N 1
ATOM 639 C CA . PRO A 1 85 ? 12.422 -2.120 5.760 1.00 90.62 85 PRO A CA 1
ATOM 640 C C . PRO A 1 85 ? 11.822 -0.964 4.949 1.00 90.62 85 PRO A C 1
ATOM 642 O O . PRO A 1 85 ? 11.122 -0.126 5.530 1.00 90.62 85 PRO A O 1
ATOM 645 N N . ARG A 1 86 ? 12.043 -0.919 3.626 1.00 89.50 86 ARG A N 1
ATOM 646 C CA . ARG A 1 86 ? 11.485 0.130 2.755 1.00 89.50 86 ARG A CA 1
ATOM 647 C C . ARG A 1 86 ? 9.963 0.089 2.740 1.00 89.50 86 ARG A C 1
ATOM 649 O O . ARG A 1 86 ? 9.332 1.124 2.963 1.00 89.50 86 ARG A O 1
ATOM 656 N N . ILE A 1 87 ? 9.378 -1.089 2.528 1.00 92.19 87 ILE A N 1
ATOM 657 C CA . ILE A 1 87 ? 7.921 -1.259 2.461 1.00 92.19 87 ILE A CA 1
ATOM 658 C C . ILE A 1 87 ? 7.277 -0.883 3.799 1.00 92.19 87 ILE A C 1
ATOM 660 O O . ILE A 1 87 ? 6.319 -0.113 3.813 1.00 92.19 87 ILE A O 1
ATOM 664 N N . ARG A 1 88 ? 7.836 -1.331 4.932 1.00 94.56 88 ARG A N 1
ATOM 665 C CA . ARG A 1 88 ? 7.348 -0.968 6.274 1.00 94.56 88 ARG A CA 1
ATOM 666 C C . ARG A 1 88 ? 7.369 0.541 6.501 1.00 94.56 88 ARG A C 1
ATOM 668 O O . ARG A 1 88 ? 6.406 1.086 7.041 1.00 94.56 88 ARG A O 1
ATOM 675 N N . ARG A 1 89 ? 8.458 1.218 6.115 1.00 92.56 89 ARG A N 1
ATOM 676 C CA . ARG A 1 89 ? 8.593 2.676 6.254 1.00 92.56 89 ARG A CA 1
ATOM 677 C C . ARG A 1 89 ? 7.498 3.395 5.468 1.00 92.56 89 ARG A C 1
ATOM 679 O O . ARG A 1 89 ? 6.800 4.227 6.037 1.00 92.56 89 ARG A O 1
ATOM 686 N N . ILE A 1 90 ? 7.308 3.026 4.201 1.00 92.56 90 ILE A N 1
ATOM 687 C CA . ILE A 1 90 ? 6.276 3.609 3.334 1.00 92.56 90 ILE A CA 1
ATOM 688 C C . ILE A 1 90 ? 4.872 3.331 3.898 1.00 92.56 90 ILE A C 1
ATOM 690 O O . ILE A 1 90 ? 4.081 4.258 4.050 1.00 92.56 90 ILE A O 1
ATOM 694 N N . ALA A 1 91 ? 4.583 2.088 4.294 1.00 95.56 91 ALA A N 1
ATOM 695 C CA . ALA A 1 91 ? 3.299 1.698 4.880 1.00 95.56 91 ALA A CA 1
ATOM 696 C C . ALA A 1 91 ? 2.978 2.465 6.172 1.00 95.56 91 ALA A C 1
ATOM 698 O O . ALA A 1 91 ? 1.839 2.881 6.375 1.00 95.56 91 ALA A O 1
ATOM 699 N N . THR A 1 92 ? 3.981 2.688 7.029 1.00 95.88 92 THR A N 1
ATOM 700 C CA . THR A 1 92 ? 3.824 3.452 8.278 1.00 95.88 92 THR A CA 1
ATOM 701 C C . THR A 1 92 ? 3.450 4.898 7.994 1.00 95.88 92 THR A C 1
ATOM 703 O O . THR A 1 92 ? 2.533 5.427 8.616 1.00 95.88 92 THR A O 1
ATOM 706 N N . VAL A 1 93 ? 4.117 5.524 7.027 1.00 94.81 93 VAL A N 1
ATOM 707 C CA . VAL A 1 93 ? 3.845 6.917 6.676 1.00 94.81 93 VAL A CA 1
ATOM 708 C C . VAL A 1 93 ? 2.474 7.070 6.003 1.00 94.81 93 VAL A C 1
ATOM 710 O O . VAL A 1 93 ? 1.721 7.971 6.366 1.00 94.81 93 VAL A O 1
ATOM 713 N N . ILE A 1 94 ? 2.091 6.148 5.111 1.00 96.31 94 ILE A N 1
ATOM 714 C CA . ILE A 1 94 ? 0.736 6.111 4.530 1.00 96.31 94 ILE A CA 1
ATOM 715 C C . ILE A 1 94 ? -0.323 5.927 5.623 1.00 96.31 94 ILE A C 1
ATOM 717 O O . ILE A 1 94 ? -1.362 6.576 5.575 1.00 96.31 94 ILE A O 1
ATOM 721 N N . ALA A 1 95 ? -0.076 5.070 6.618 1.00 97.25 95 ALA A N 1
ATOM 722 C CA . ALA A 1 95 ? -0.995 4.879 7.738 1.00 97.25 95 ALA A CA 1
ATOM 723 C C . ALA A 1 95 ? -1.183 6.166 8.559 1.00 97.25 95 ALA A C 1
ATOM 725 O O . ALA A 1 95 ? -2.312 6.503 8.900 1.00 97.25 95 ALA A O 1
ATOM 726 N N . THR A 1 96 ? -0.104 6.914 8.818 1.00 96.94 96 THR A N 1
ATOM 727 C CA . THR A 1 96 ? -0.191 8.227 9.476 1.00 96.94 96 THR A CA 1
ATOM 728 C C . THR A 1 96 ? -1.020 9.220 8.658 1.00 96.94 96 THR A C 1
ATOM 730 O O . THR A 1 96 ? -1.889 9.894 9.206 1.00 96.94 96 THR A O 1
ATOM 733 N N . GLU A 1 97 ? -0.813 9.283 7.341 1.00 96.81 97 GLU A N 1
ATOM 734 C CA . GLU A 1 97 ? -1.629 10.130 6.461 1.00 96.81 97 GLU A CA 1
ATOM 735 C C . GLU A 1 97 ? -3.092 9.679 6.401 1.00 96.81 97 GLU A C 1
ATOM 737 O O . GLU A 1 97 ? -3.987 10.522 6.337 1.00 96.81 97 GLU A O 1
ATOM 742 N N . ALA A 1 98 ? -3.357 8.371 6.463 1.00 97.00 98 ALA A N 1
ATOM 743 C CA . ALA A 1 98 ? -4.711 7.829 6.521 1.00 97.00 98 ALA A CA 1
ATOM 744 C C . ALA A 1 98 ? -5.472 8.358 7.745 1.00 97.00 98 ALA A C 1
ATOM 746 O O . ALA A 1 98 ? -6.605 8.820 7.596 1.00 97.00 98 ALA A O 1
ATOM 747 N N . ASP A 1 99 ? -4.824 8.381 8.915 1.00 97.19 99 ASP A N 1
ATOM 748 C CA . ASP A 1 99 ? -5.396 8.924 10.152 1.00 97.19 99 ASP A CA 1
ATOM 749 C C . ASP A 1 99 ? -5.636 10.440 10.051 1.00 97.19 99 ASP A C 1
ATOM 751 O O . ASP A 1 99 ? -6.715 10.933 10.396 1.00 97.19 99 ASP A O 1
ATOM 755 N N . ILE A 1 100 ? -4.649 11.192 9.544 1.00 96.62 100 ILE A N 1
ATOM 756 C CA . ILE A 1 100 ? -4.724 12.657 9.400 1.00 96.62 100 ILE A CA 1
ATOM 757 C C . ILE A 1 100 ? -5.857 13.053 8.449 1.00 96.62 100 ILE A C 1
ATOM 759 O O . ILE A 1 100 ? -6.656 13.943 8.755 1.00 96.62 100 ILE A O 1
ATOM 763 N N . ARG A 1 101 ? -5.934 12.388 7.293 1.00 96.50 101 ARG A N 1
ATOM 764 C CA . ARG A 1 101 ? -6.909 12.685 6.236 1.00 96.50 101 ARG A CA 1
ATOM 765 C C . ARG A 1 101 ? -8.264 12.033 6.482 1.00 96.50 101 ARG A C 1
ATOM 767 O O . ARG A 1 101 ? -9.233 12.413 5.829 1.00 96.50 101 ARG A O 1
ATOM 774 N N . LYS A 1 102 ? -8.342 11.082 7.419 1.00 96.75 102 LYS A N 1
ATOM 775 C CA . LYS A 1 102 ? -9.500 10.205 7.634 1.00 96.75 102 LYS A CA 1
ATOM 776 C C . LYS A 1 102 ? -9.911 9.515 6.332 1.00 96.75 102 LYS A C 1
ATOM 778 O O . LYS A 1 102 ? -11.083 9.532 5.956 1.00 96.75 102 LYS A O 1
ATOM 783 N N . ASP A 1 103 ? -8.940 8.914 5.647 1.00 97.38 103 ASP A N 1
ATOM 784 C CA . ASP A 1 103 ? -9.150 8.278 4.347 1.00 97.38 103 ASP A CA 1
ATOM 785 C C . ASP A 1 103 ? -9.076 6.747 4.438 1.00 97.38 103 ASP A C 1
ATOM 787 O O . ASP A 1 103 ? -8.036 6.139 4.706 1.00 97.38 103 ASP A O 1
ATOM 791 N N . ALA A 1 104 ? -10.211 6.111 4.159 1.00 97.38 104 ALA A N 1
ATOM 792 C CA . ALA A 1 104 ? -10.368 4.667 4.219 1.00 97.38 104 ALA A CA 1
ATOM 793 C C . ALA A 1 104 ? -9.554 3.922 3.138 1.00 97.38 104 ALA A C 1
ATOM 795 O O . ALA A 1 104 ? -9.104 2.796 3.360 1.00 97.38 104 ALA A O 1
ATOM 796 N N . ARG A 1 105 ? -9.311 4.537 1.971 1.00 96.62 105 ARG A N 1
ATOM 797 C CA . ARG A 1 105 ? -8.501 3.938 0.895 1.00 96.62 105 ARG A CA 1
ATOM 798 C C . ARG A 1 105 ? -7.027 3.913 1.275 1.00 96.62 105 ARG A C 1
ATOM 800 O O . ARG A 1 105 ? -6.354 2.934 0.963 1.00 96.62 105 ARG A O 1
ATOM 807 N N . LEU A 1 106 ? -6.543 4.935 1.983 1.00 97.81 106 LEU A N 1
ATOM 808 C CA . LEU A 1 106 ? -5.177 4.948 2.515 1.00 97.81 106 LEU A CA 1
ATOM 809 C C . LEU A 1 106 ? -4.978 3.887 3.601 1.00 97.81 106 LEU A C 1
ATOM 811 O O . LEU A 1 106 ? -3.964 3.192 3.576 1.00 97.81 106 LEU A O 1
ATOM 815 N N . HIS A 1 107 ? -5.962 3.678 4.482 1.00 98.19 107 HIS A N 1
ATOM 816 C CA . HIS A 1 107 ? -5.935 2.546 5.415 1.00 98.19 107 HIS A CA 1
ATOM 817 C C . HIS A 1 107 ? -5.902 1.194 4.690 1.00 98.19 107 HIS A C 1
ATOM 819 O O . HIS A 1 107 ? -5.136 0.311 5.063 1.00 98.19 107 HIS A O 1
ATOM 825 N N . ALA A 1 108 ? -6.675 1.019 3.617 1.00 97.88 108 ALA A N 1
ATOM 826 C CA . ALA A 1 108 ? -6.624 -0.218 2.841 1.00 97.88 108 ALA A CA 1
ATOM 827 C C . ALA A 1 108 ? -5.281 -0.409 2.111 1.00 97.88 108 ALA A C 1
ATOM 829 O O . ALA A 1 108 ? -4.781 -1.530 2.025 1.00 97.88 108 ALA A O 1
ATOM 830 N N . ALA A 1 109 ? -4.673 0.672 1.613 1.00 97.31 109 ALA A N 1
ATOM 831 C CA . ALA A 1 109 ? -3.353 0.629 0.992 1.00 97.31 109 ALA A CA 1
ATOM 832 C C . ALA A 1 109 ? -2.255 0.263 2.005 1.00 97.31 109 ALA A C 1
ATOM 834 O O . ALA A 1 109 ? -1.434 -0.609 1.721 1.00 97.31 109 ALA A O 1
ATOM 835 N N . SER A 1 110 ? -2.254 0.865 3.201 1.00 97.69 110 SER A N 1
ATOM 836 C CA . SER A 1 110 ? -1.296 0.500 4.253 1.00 97.69 110 SER A CA 1
ATOM 837 C C . SER A 1 110 ? -1.499 -0.941 4.724 1.00 97.69 110 SER A C 1
ATOM 839 O O . SER A 1 110 ? -0.518 -1.666 4.888 1.00 97.69 110 SER A O 1
ATOM 841 N N . ALA A 1 111 ? -2.753 -1.388 4.858 1.00 97.75 111 ALA A N 1
ATOM 842 C CA . ALA A 1 111 ? -3.088 -2.769 5.193 1.00 97.75 111 ALA A CA 1
ATOM 843 C C . ALA A 1 111 ? -2.486 -3.761 4.193 1.00 97.75 111 ALA A C 1
ATOM 845 O O . ALA A 1 111 ? -1.840 -4.726 4.596 1.00 97.75 111 ALA A O 1
ATOM 846 N N . TYR A 1 112 ? -2.646 -3.488 2.896 1.00 95.75 112 TYR A N 1
ATOM 847 C CA . TYR A 1 112 ? -2.070 -4.309 1.837 1.00 95.75 112 TYR A CA 1
ATOM 848 C C . TYR A 1 112 ? -0.542 -4.373 1.933 1.00 95.75 112 TYR A C 1
ATOM 850 O O . TYR A 1 112 ? 0.032 -5.454 1.869 1.00 95.75 112 TYR A O 1
ATOM 858 N N . LEU A 1 113 ? 0.135 -3.246 2.158 1.00 95.06 113 LEU A N 1
ATOM 859 C CA . LEU A 1 113 ? 1.596 -3.235 2.269 1.00 95.06 113 LEU A CA 1
ATOM 860 C C . LEU A 1 113 ? 2.104 -3.999 3.500 1.00 95.06 113 LEU A C 1
ATOM 862 O O . LEU A 1 113 ? 3.065 -4.757 3.376 1.00 95.06 113 LEU A O 1
ATOM 866 N N . TYR A 1 114 ? 1.452 -3.852 4.660 1.00 95.62 114 TYR A N 1
ATOM 867 C CA . TYR A 1 114 ? 1.766 -4.654 5.851 1.00 95.62 114 TYR A CA 1
ATOM 868 C C . TYR A 1 114 ? 1.531 -6.143 5.617 1.00 95.62 114 TYR A C 1
ATOM 870 O O . TYR A 1 114 ? 2.318 -6.972 6.072 1.00 95.62 114 TYR A O 1
ATOM 878 N N . TRP A 1 115 ? 0.477 -6.477 4.876 1.00 93.88 115 TRP A N 1
ATOM 879 C CA . TRP A 1 115 ? 0.168 -7.848 4.509 1.00 93.88 115 TRP A CA 1
ATOM 880 C C . TRP A 1 115 ? 1.268 -8.465 3.640 1.00 93.88 115 TRP A C 1
ATOM 882 O O . TRP A 1 115 ? 1.739 -9.559 3.945 1.00 93.88 115 TRP A O 1
ATOM 892 N N . MET A 1 116 ? 1.768 -7.732 2.637 1.00 90.69 116 MET A N 1
ATOM 893 C CA . MET A 1 116 ? 2.861 -8.211 1.780 1.00 90.69 116 MET A CA 1
ATOM 894 C C . MET A 1 116 ? 4.139 -8.535 2.564 1.00 90.69 116 MET A C 1
ATOM 896 O O . MET A 1 116 ? 4.860 -9.456 2.194 1.00 90.69 116 MET A O 1
ATOM 900 N N . ILE A 1 117 ? 4.416 -7.811 3.653 1.00 91.38 117 ILE A N 1
ATOM 901 C CA . ILE A 1 117 ? 5.588 -8.042 4.517 1.00 91.38 117 ILE A CA 1
ATOM 902 C C . ILE A 1 117 ? 5.285 -8.912 5.745 1.00 91.38 117 ILE A C 1
ATOM 904 O O . ILE A 1 117 ? 6.074 -8.924 6.690 1.00 91.38 117 ILE A O 1
ATOM 908 N N . ARG A 1 118 ? 4.158 -9.637 5.734 1.00 90.06 118 ARG A N 1
ATOM 909 C CA . ARG A 1 118 ? 3.737 -10.594 6.773 1.00 90.06 118 ARG A CA 1
ATOM 910 C C . ARG A 1 118 ? 3.483 -9.978 8.160 1.00 90.06 118 ARG A C 1
ATOM 912 O O . ARG A 1 118 ? 3.465 -10.674 9.170 1.00 90.06 118 ARG A O 1
ATOM 919 N N . GLU A 1 119 ? 3.211 -8.674 8.238 1.00 93.31 119 GLU A N 1
ATOM 920 C CA . GLU A 1 119 ? 2.768 -8.004 9.473 1.00 93.31 119 GLU A CA 1
ATOM 921 C C . GLU A 1 119 ? 1.243 -8.116 9.631 1.00 93.31 119 GLU A C 1
ATOM 923 O O . GLU A 1 119 ? 0.521 -7.116 9.632 1.00 93.31 119 GLU A O 1
ATOM 928 N N . HIS A 1 120 ? 0.744 -9.353 9.744 1.00 93.38 120 HIS A N 1
ATOM 929 C CA . HIS A 1 120 ? -0.687 -9.675 9.670 1.00 93.38 120 HIS A CA 1
ATOM 930 C C . HIS A 1 120 ? -1.549 -8.922 10.692 1.00 93.38 120 HIS A C 1
ATOM 932 O O . HIS A 1 120 ? -2.647 -8.490 10.354 1.00 93.38 120 HIS A O 1
ATOM 938 N N . GLU A 1 121 ? -1.056 -8.694 11.912 1.00 95.12 121 GLU A N 1
ATOM 939 C CA . GLU A 1 121 ? -1.799 -7.937 12.930 1.00 95.12 121 GLU A CA 1
ATOM 940 C C . GLU A 1 121 ? -2.040 -6.480 12.508 1.00 95.12 121 GLU A C 1
ATOM 942 O O . GLU A 1 121 ? -3.162 -5.977 12.591 1.00 95.12 121 GLU A O 1
ATOM 947 N N . ARG A 1 122 ? -1.002 -5.802 11.997 1.00 97.12 122 ARG A N 1
ATOM 948 C CA . ARG A 1 122 ? -1.109 -4.410 11.523 1.00 97.12 122 ARG A CA 1
ATOM 949 C C . ARG A 1 122 ? -1.945 -4.329 10.254 1.00 97.12 122 ARG A C 1
ATOM 951 O O . ARG A 1 122 ? -2.745 -3.406 10.107 1.00 97.12 122 ARG A O 1
ATOM 958 N N . ALA A 1 123 ? -1.787 -5.308 9.366 1.00 97.25 123 ALA A N 1
ATOM 959 C CA . ALA A 1 123 ? -2.593 -5.431 8.164 1.00 97.25 123 ALA A CA 1
ATOM 960 C C . ALA A 1 123 ? -4.086 -5.570 8.497 1.00 97.25 123 ALA A C 1
ATOM 962 O O . ALA A 1 123 ? -4.900 -4.800 7.987 1.00 97.25 123 ALA A O 1
ATOM 963 N N . ALA A 1 124 ? -4.441 -6.487 9.402 1.00 97.75 124 ALA A N 1
ATOM 964 C CA . ALA A 1 124 ? -5.818 -6.706 9.827 1.00 97.75 124 ALA A CA 1
ATOM 965 C C . ALA A 1 124 ? -6.412 -5.464 10.501 1.00 97.75 124 ALA A C 1
ATOM 967 O O . ALA A 1 124 ? -7.531 -5.072 10.170 1.00 97.75 124 ALA A O 1
ATOM 968 N N . LEU A 1 125 ? -5.655 -4.806 11.389 1.00 98.31 125 LEU A N 1
ATOM 969 C CA . LEU A 1 125 ? -6.096 -3.576 12.045 1.00 98.31 125 LEU A CA 1
ATOM 970 C C . LEU A 1 125 ? -6.463 -2.497 11.018 1.00 98.31 125 LEU 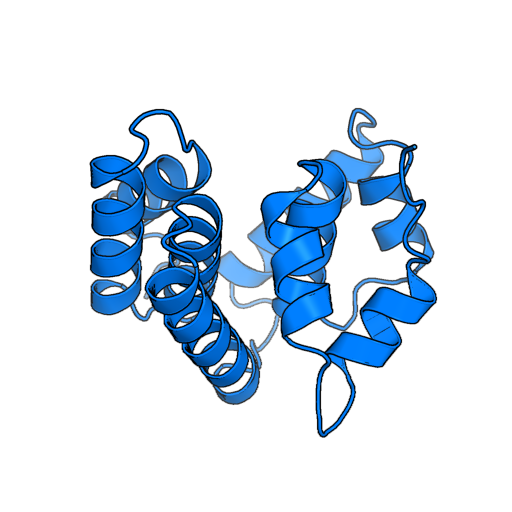A C 1
ATOM 972 O O . LEU A 1 125 ? -7.572 -1.972 11.052 1.00 98.31 125 LEU A O 1
ATOM 976 N N . HIS A 1 126 ? -5.569 -2.196 10.074 1.00 98.44 126 HIS A N 1
ATOM 977 C CA . HIS A 1 126 ? -5.834 -1.166 9.071 1.00 98.44 126 HIS A CA 1
ATOM 978 C C . HIS A 1 126 ? -6.940 -1.557 8.083 1.00 98.44 126 HIS A C 1
ATOM 980 O O . HIS A 1 126 ? -7.728 -0.697 7.691 1.00 98.44 126 HIS A O 1
ATOM 986 N N . ALA A 1 127 ? -7.058 -2.836 7.716 1.00 98.25 127 ALA A N 1
ATOM 987 C CA . ALA A 1 127 ? -8.144 -3.304 6.859 1.00 98.25 127 ALA A CA 1
ATOM 988 C C . ALA A 1 127 ? -9.512 -3.168 7.550 1.00 98.25 127 ALA A C 1
ATOM 990 O O . ALA A 1 127 ? -10.465 -2.684 6.940 1.00 98.25 127 ALA A O 1
ATOM 991 N N . LEU A 1 128 ? -9.610 -3.532 8.832 1.00 98.31 128 LEU A N 1
ATOM 992 C CA . LEU A 1 128 ? -10.832 -3.352 9.618 1.00 98.31 128 LEU A CA 1
ATOM 993 C C . LEU A 1 128 ? -11.177 -1.871 9.796 1.00 98.31 128 LEU A C 1
ATOM 995 O O . LEU A 1 128 ? -12.337 -1.499 9.623 1.00 98.31 128 LEU A O 1
ATOM 999 N N . THR A 1 129 ? -10.184 -1.016 10.067 1.00 98.44 129 THR A N 1
ATOM 1000 C CA . THR A 1 129 ? -10.389 0.439 10.117 1.00 98.44 129 THR A CA 1
ATOM 1001 C C . THR A 1 129 ? -10.945 0.955 8.791 1.00 98.44 129 THR A C 1
ATOM 1003 O O . THR A 1 129 ? -11.968 1.635 8.794 1.00 98.44 129 THR A O 1
ATOM 1006 N N . ALA A 1 130 ? -10.356 0.571 7.653 1.00 98.31 130 ALA A N 1
ATOM 1007 C CA . ALA A 1 130 ? -10.866 0.942 6.333 1.00 98.31 130 ALA A CA 1
ATOM 1008 C C . ALA A 1 130 ? -12.333 0.521 6.132 1.00 98.31 130 ALA A C 1
ATOM 1010 O O . ALA A 1 130 ? -13.154 1.351 5.748 1.00 98.31 130 ALA A O 1
ATOM 1011 N N . LEU A 1 131 ? -12.681 -0.733 6.443 1.00 98.06 131 LEU A N 1
ATOM 1012 C CA . LEU A 1 131 ? -14.045 -1.255 6.280 1.00 98.06 131 LEU A CA 1
ATOM 1013 C C . LEU A 1 131 ? -15.055 -0.624 7.244 1.00 98.06 131 LEU A C 1
ATOM 1015 O O . LEU A 1 131 ? -16.226 -0.495 6.901 1.00 98.06 131 LEU A O 1
ATOM 1019 N N . SER A 1 132 ? -14.619 -0.197 8.432 1.00 98.19 132 SER A N 1
ATOM 1020 C CA . SER A 1 132 ? -15.473 0.553 9.363 1.00 98.19 132 SER A CA 1
ATOM 1021 C C . SER A 1 132 ? -15.827 1.958 8.860 1.00 98.19 132 SER A C 1
ATOM 1023 O O . SER A 1 132 ? -16.815 2.540 9.306 1.00 98.19 132 SER A O 1
ATOM 1025 N N . MET A 1 133 ? -15.025 2.499 7.938 1.00 98.00 133 MET A N 1
ATOM 1026 C CA . MET A 1 133 ? -15.222 3.816 7.333 1.00 98.00 133 MET A CA 1
ATOM 1027 C C . MET A 1 133 ? -15.969 3.729 5.995 1.00 98.00 133 MET A C 1
ATOM 1029 O O . MET A 1 133 ? -16.850 4.547 5.738 1.00 98.00 133 MET A O 1
ATOM 1033 N N . ASP A 1 134 ? -15.627 2.753 5.148 1.00 97.12 134 ASP A N 1
ATOM 1034 C CA . ASP A 1 134 ? -16.346 2.407 3.914 1.00 97.12 134 ASP A CA 1
ATOM 1035 C C . ASP A 1 134 ? -16.251 0.891 3.672 1.00 97.12 134 ASP A C 1
ATOM 1037 O O . ASP A 1 134 ? -15.201 0.355 3.301 1.00 97.12 134 ASP A O 1
ATOM 1041 N N . ASP A 1 135 ? -17.373 0.197 3.854 1.00 94.00 135 ASP A N 1
ATOM 1042 C CA . ASP A 1 135 ? -17.498 -1.260 3.745 1.00 94.00 135 ASP A CA 1
ATOM 1043 C C . ASP A 1 135 ? -17.365 -1.787 2.305 1.00 94.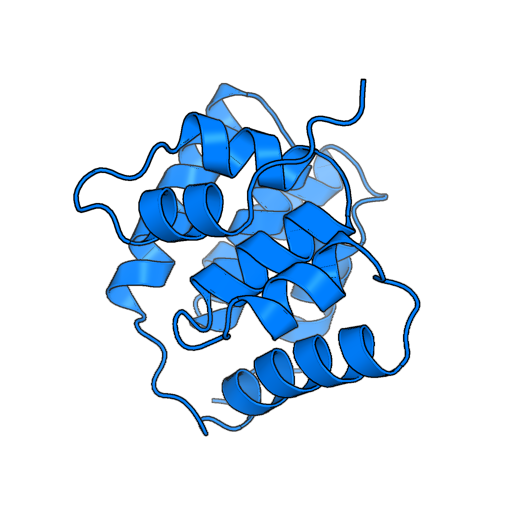00 135 ASP A C 1
ATOM 1045 O O . ASP A 1 135 ? -17.281 -2.995 2.082 1.00 94.00 135 ASP A O 1
ATOM 1049 N N . ARG A 1 136 ? -17.287 -0.894 1.310 1.00 94.44 136 ARG A N 1
ATOM 1050 C CA . ARG A 1 136 ? -17.148 -1.247 -0.112 1.00 94.44 136 ARG A CA 1
ATOM 1051 C C . ARG A 1 136 ? -15.697 -1.275 -0.586 1.00 94.44 136 ARG A C 1
ATOM 1053 O O . ARG A 1 136 ? -15.450 -1.517 -1.772 1.00 94.44 136 ARG A O 1
ATOM 1060 N N . ILE A 1 137 ? -14.721 -1.013 0.288 1.00 93.81 137 ILE A N 1
ATOM 1061 C CA . ILE A 1 137 ? -13.302 -1.027 -0.090 1.00 93.81 137 ILE A CA 1
ATOM 1062 C C . ILE A 1 137 ? -12.812 -2.465 -0.265 1.00 93.81 137 ILE A C 1
ATOM 1064 O O . ILE A 1 137 ? -12.307 -3.108 0.652 1.00 93.81 137 ILE A O 1
ATOM 1068 N N . GLN A 1 138 ? -12.896 -2.937 -1.509 1.00 93.25 138 GLN A N 1
ATOM 1069 C CA . GLN A 1 138 ? -12.515 -4.295 -1.905 1.00 93.25 138 GLN A CA 1
ATOM 1070 C C . GLN A 1 138 ? -11.082 -4.668 -1.504 1.00 93.25 138 GLN A C 1
ATOM 1072 O O . GLN A 1 138 ? -10.836 -5.810 -1.135 1.00 93.25 138 GLN A O 1
ATOM 1077 N N . LEU A 1 139 ? -10.138 -3.718 -1.539 1.00 94.12 139 LEU A N 1
ATOM 1078 C CA . LEU A 1 139 ? -8.744 -3.985 -1.168 1.00 94.12 139 LEU A CA 1
ATOM 1079 C C . LEU A 1 139 ? -8.617 -4.438 0.296 1.00 94.12 139 LEU A C 1
ATOM 1081 O O . LEU A 1 139 ? -7.869 -5.366 0.581 1.00 94.12 139 LEU A O 1
ATOM 1085 N N . ALA A 1 140 ? -9.385 -3.841 1.210 1.00 96.50 140 ALA A N 1
ATOM 1086 C CA . ALA A 1 140 ? -9.384 -4.240 2.613 1.00 96.50 140 ALA A CA 1
ATOM 1087 C C . ALA A 1 140 ? -9.997 -5.638 2.801 1.00 96.50 140 ALA A C 1
ATOM 1089 O O . ALA A 1 140 ? -9.461 -6.450 3.553 1.00 96.50 140 ALA A O 1
ATOM 1090 N N . THR A 1 141 ? -11.065 -5.956 2.060 1.00 96.00 141 THR A N 1
ATOM 1091 C CA . THR A 1 141 ? -11.645 -7.308 2.033 1.00 96.00 141 THR A CA 1
ATOM 1092 C C . THR A 1 141 ? -10.636 -8.344 1.534 1.00 96.00 141 THR A C 1
ATOM 1094 O O . THR A 1 141 ? -10.488 -9.390 2.160 1.00 96.00 141 THR A O 1
ATOM 1097 N N . ILE A 1 142 ? -9.909 -8.041 0.451 1.00 93.25 142 ILE A N 1
ATOM 1098 C CA . ILE A 1 142 ? -8.869 -8.917 -0.110 1.00 93.25 142 ILE A CA 1
ATOM 1099 C C . ILE A 1 142 ? -7.794 -9.215 0.937 1.00 93.25 142 ILE A C 1
ATOM 1101 O O . ILE A 1 142 ? -7.429 -10.375 1.104 1.00 93.25 142 ILE A O 1
ATOM 1105 N N . VAL A 1 143 ? -7.325 -8.197 1.666 1.00 94.31 143 VAL A N 1
ATOM 1106 C CA . VAL A 1 143 ? -6.316 -8.370 2.722 1.00 94.31 143 VAL A CA 1
ATOM 1107 C C . VAL A 1 143 ? -6.819 -9.303 3.823 1.00 94.31 143 VAL A C 1
ATOM 1109 O O . VAL A 1 143 ? -6.131 -10.262 4.157 1.00 94.31 143 VAL A O 1
ATOM 1112 N N . LEU A 1 144 ? -8.022 -9.075 4.360 1.00 95.25 144 LEU A N 1
ATOM 1113 C CA . LEU A 1 144 ? -8.566 -9.921 5.431 1.00 95.25 144 LEU A CA 1
ATOM 1114 C C . LEU A 1 144 ? -8.783 -11.365 4.972 1.00 95.25 144 LEU A C 1
ATOM 1116 O O . LEU A 1 144 ? -8.355 -12.290 5.654 1.00 95.25 144 LEU A O 1
ATOM 1120 N N . THR A 1 145 ? -9.371 -11.561 3.789 1.00 92.88 145 THR A N 1
ATOM 1121 C CA . THR A 1 145 ? -9.543 -12.903 3.210 1.00 92.88 145 THR A CA 1
ATOM 1122 C C . THR A 1 145 ? -8.192 -13.584 2.974 1.00 92.88 145 THR A C 1
ATOM 1124 O O . THR A 1 145 ? -8.051 -14.778 3.222 1.00 92.88 145 THR A O 1
ATOM 1127 N N . GLY A 1 146 ? -7.183 -12.835 2.524 1.00 89.19 146 GLY A N 1
ATOM 1128 C CA . GLY A 1 146 ? -5.826 -13.336 2.329 1.00 89.19 146 GLY A CA 1
ATOM 1129 C C . GLY A 1 146 ? -5.169 -13.800 3.629 1.00 89.19 146 GLY A C 1
ATOM 1130 O O . GLY A 1 146 ? -4.616 -14.898 3.669 1.00 89.19 146 GLY A O 1
ATOM 1131 N N . ILE A 1 147 ? -5.296 -13.010 4.701 1.00 90.19 147 ILE A N 1
ATOM 1132 C CA . ILE A 1 147 ? -4.817 -13.365 6.047 1.00 90.19 147 ILE A CA 1
ATOM 1133 C C . ILE A 1 147 ? -5.531 -14.622 6.561 1.00 90.19 147 ILE A C 1
ATOM 1135 O O . ILE A 1 147 ? -4.870 -15.552 7.015 1.00 90.19 147 ILE A O 1
ATOM 1139 N N . GLU A 1 148 ? -6.862 -14.687 6.456 1.00 89.50 148 GLU A N 1
ATOM 1140 C CA . GLU A 1 148 ? -7.654 -15.850 6.889 1.00 89.50 148 GLU A CA 1
ATOM 1141 C C . GLU A 1 148 ? -7.262 -17.139 6.152 1.00 89.50 148 GLU A C 1
ATOM 1143 O O . GLU A 1 148 ? -7.282 -18.225 6.731 1.00 89.50 148 GLU A O 1
ATOM 1148 N N . GLN A 1 149 ? -6.878 -17.026 4.880 1.00 85.50 149 GLN A N 1
ATOM 1149 C CA . GLN A 1 149 ? -6.421 -18.148 4.058 1.00 85.50 149 GLN A CA 1
ATOM 1150 C C . GLN A 1 149 ? -4.934 -18.493 4.252 1.00 85.50 149 GLN A C 1
ATOM 1152 O O . GLN A 1 149 ? -4.462 -19.473 3.670 1.00 85.50 149 GLN A O 1
ATOM 1157 N N . GLY A 1 150 ? -4.196 -17.722 5.059 1.00 75.19 150 GLY A N 1
ATOM 1158 C CA . GLY A 1 150 ? -2.772 -17.937 5.325 1.00 75.19 150 GLY A CA 1
ATOM 1159 C C . GLY A 1 150 ? -1.859 -17.580 4.149 1.00 75.19 150 GLY A C 1
ATOM 1160 O O . GLY A 1 150 ? -0.858 -18.260 3.926 1.00 75.19 150 GLY A O 1
ATOM 1161 N N . PHE A 1 151 ? -2.216 -16.563 3.362 1.00 67.44 151 PHE A N 1
ATOM 1162 C CA . PHE A 1 151 ? -1.346 -15.979 2.339 1.00 67.44 151 PHE A CA 1
ATOM 1163 C C . PHE A 1 151 ? -0.760 -14.651 2.834 1.00 67.44 151 PHE A C 1
ATOM 1165 O O . PHE A 1 151 ? -1.499 -13.936 3.502 1.00 67.44 151 PHE A O 1
ATOM 1172 N N . PRO A 1 152 ? 0.495 -14.283 2.491 1.00 63.12 152 PRO A N 1
ATOM 1173 C CA . PRO A 1 152 ? 1.563 -15.187 2.046 1.00 63.12 152 PRO A CA 1
ATOM 1174 C C . PRO A 1 152 ? 1.788 -16.304 3.078 1.00 63.12 152 PRO A C 1
ATOM 1176 O O . PRO A 1 152 ? 1.623 -16.067 4.270 1.00 63.12 152 PRO A O 1
ATOM 1179 N N . ARG A 1 153 ? 2.141 -17.517 2.632 1.00 61.19 153 ARG A N 1
ATOM 1180 C CA . ARG A 1 153 ? 2.458 -18.616 3.561 1.00 61.19 153 ARG A CA 1
ATOM 1181 C C . ARG A 1 153 ? 3.765 -18.309 4.298 1.00 61.19 153 ARG A C 1
ATOM 1183 O O . ARG A 1 153 ? 4.663 -17.719 3.700 1.00 61.19 153 ARG A O 1
ATOM 1190 N N . ASP A 1 154 ? 3.841 -18.712 5.566 1.00 54.03 154 ASP A N 1
ATOM 1191 C CA . ASP A 1 154 ? 5.053 -18.619 6.395 1.00 54.03 154 ASP A CA 1
ATOM 1192 C C . ASP A 1 154 ? 6.244 -19.380 5.794 1.00 54.03 154 ASP A C 1
ATOM 1194 O O . ASP A 1 154 ? 6.046 -20.512 5.292 1.00 54.03 154 ASP A O 1
#

Sequence (154 aa):
MTTSIDTNQLRTTLDSDEPDIAMICDCLTGALPLRDAVLALIVDPTIGDDALRLITDDPHSRQAADVINRVLARTFHDVISLDVPRIRRIATVIATEADIRKDARLHAASAYLYWMIREHERAALHALTALSMDDRIQLATIVLTGIEQGFPRD

Foldseek 3Di:
DPPPDQLVNLLCQLPDPHHPLVVLLCQLQDDPLSVLLNLLCQFPVPQDSVLSCCSNVVVPDPSVVVSSVVSQVCLLVVVDDGPLVSLLVSLVSLVVVCVVVVALSSLLSSLLSCLSSVVLVSSLVSLVSSCVSPVPNVSSVVSVVCVVVCPSPD

=== Feature glossary ===
The record interleaves many kinds of information about one protein. Here is each kind framed as the question it answers.

Q: What known structures does this most resemble?
A: Structural nearest neighbors (via Foldseek easy-search vs the PDB). Reported per hit: target PDB id, E-value, and alignment TM-score. A TM-score above ~0.5 is the conventional threshold for 'same fold'.

Q: Where is each backbone atom in 3D?
A: The mmCIF table is the protein's shape written out atom by atom. For each backbone N, Cα, C, and carbonyl O, it records an (x, y, z) coordinate triple in Å plus the residue type, chain letter, and residue number.

Q: What are the backbone torsion angles?
A: The φ/ψ torsion pair specifies the backbone conformation at each residue. φ rotates about the N–Cα bond, ψ about the Cα–C bond. Steric clashes forbid most of the (φ, ψ) plane — the allowed regions (α-helix basin, β-sheet basin, left-handed helix) are the Ramachandran-allowed regions.

Q: Which residues are buried vs exposed?
A: Solvent-accessible surface area (SASA) is the area in Å² traced out by the centre of a 1.4 Å probe sphere (a water molecule) rolled over the protein's van der Waals surface (Shrake–Rupley / Lee–Richards construction). Buried residues have near-zero SASA; fully exposed residues can exceed 200 Å². The total SASA scales roughly with the number of surface residues.

Q: How confident is the AlphaFold model at each residue?
A: pLDDT is the predicted lDDT-Cα score: AlphaFold's confidence that the local environment of each residue (all inter-atomic distances within 15 Å) is correctly placed. It is a per-residue number between 0 and 100, with higher meaning more reliable.

Q: What does the local fold look like, residue by residue?
A: 3Di is Foldseek's structural alphabet. Each residue is assigned one of twenty discrete states based on how its Cα sits relative to its spatial (not sequential) neighbors. Aligning 3Di strings finds structural homologs roughly as well as full 3D superposition, but orders of magnitude faster.

Q: How big and how compact is the whole molecule?
A: Radius of gyration (Rg) is the root-mean-square distance of Cα atoms from their centroid — a single number for overall size and compactness. A globular domain of N residues has Rg ≈ 2.2·N^0.38 Å; an extended or disordered chain has a much larger Rg. The Cα contact count is the number of residue pairs whose Cα atoms are within 8 Å and are more than four positions apart in sequence — a standard proxy for tertiary packing density. The bounding box is the smallest axis-aligned box enclosing all Cα atoms.

Q: Which residues are in helices, strands, or loops?
A: DSSP 8-state secondary structure assigns each residue one of H (α-helix), G (3₁₀-helix), I (π-helix), E (extended β-strand), B (isolated β-bridge), T (hydrogen-bonded turn), S (bend), or '-' (coil). The assignment is computed from backbone hydrogen-bond geometry via the Kabsch–Sander algorithm.

Q: How mobile is each atom in the crystal?
A: Crystallographic B-factors measure how much each atom's electron density is smeared out, in Å². They rise in mobile loops and surface residues and fall in the buried interior. In AlphaFold models this column is repurposed to hold pLDDT instead.

Q: What if only a Cα trace is available?
A: P-SEA three-state annotation labels each residue as helix, strand, or coil based purely on the geometry of the Cα trace. It serves as a fallback when the full backbone (and thus DSSP) is unavailable.

Q: What family and function is it annotated with?
A: Database cross-references. InterPro integrates a dozen domain/family signature databases into unified entries with residue-range hits. GO terms attach function/process/location labels with evidence codes. CATH codes position the fold in a four-level structural taxonomy. Organism is the NCBI-taxonomy species name.

Q: Are the domains correctly placed relative to each other?
A: Predicted Aligned Error (PAE) is an AlphaFold confidence matrix: entry (i, j) is the expected error in the position of residue j, in ångströms, when the prediction is superimposed on the true structure at residue i. Low PAE within a block of residues means that block is internally rigid and well-predicted; high PAE between two blocks means their relative placement is uncertain even if each block individually is confident.

Q: What do the diagnostic plots show?
A: Three diagnostic plots accompany the record. The Cα contact map visualizes the tertiary structure as a 2D adjacency matrix (8 Å cutoff, sequence-local contacts suppressed). The Ramachandran plot shows the distribution of backbone (φ, ψ) torsions, with points in the α and β basins reflecting secondary structure content. The PAE plot shows AlphaFold's inter-residue confidence as a color matrix.

Q: What is the amino-acid chain?
A: Primary structure: the covalent order of the twenty standard amino acids along the backbone. Two proteins with the same sequence will (almost always) fold to the same structure; two with 30% identity often share a fold but not the details.

Q: What do the rendered images show?
A: The six renders are orthographic views along the three Cartesian axes in both directions. Representation (cartoon, sticks, or surface) and color scheme (sequence-rainbow or by-chain) vary across proteins so the training set covers all the common visualization conventions.